Protein AF-A0A2V5T8T9-F1 (afdb_monomer)

Solvent-accessible surface area (backbone atoms only — not comparable to full-atom values): 5373 Å² total; per-residue (Å²): 87,77,54,50,52,52,86,62,74,68,46,80,74,51,76,44,75,55,34,82,56,40,76,64,37,72,44,76,45,68,47,68,73,87,87,82,87,78,53,63,31,71,92,80,42,88,79,86,81,94,73,58,70,70,55,54,54,51,45,54,70,77,47,46,86,82,47,58,54,44,53,55,54,51,50,55,55,49,54,56,57,78,74,108

Mean predicted aligned error: 3.29 Å

pLDDT: mean 94.2, std 6.06, range [57.69, 98.19]

Secondary structure (DSSP, 8-state):
--SS-----EEEEEEE---GGGTT--EEEEEE---S-----TTT-S------HHHHHHHHHH-GGGS-HHHHHHHHHHHHHHT-

Nearest PDB structures (foldseek):
  2o5f-assembly1_A  TM=7.882E-01  e=1.207E+00  Deinococcus radiodurans R1 = ATCC 13939 = DSM 20539

Radius of gyration: 13.91 Å; Cα contacts (8 Å, |Δi|>4): 78; chains: 1; bounding box: 31×27×35 Å

Sequence (84 aa):
HEELGISVPLEKLLKISASPQTGQEFIWLYRGQLRGKVRPNRGEIENGAFVAPAVVDGWTVARPENFAPGFLQCWQAYRRRESG

Structure (mmCIF, N/CA/C/O backbone):
data_AF-A0A2V5T8T9-F1
#
_entry.id   AF-A0A2V5T8T9-F1
#
loop_
_atom_site.group_PDB
_atom_site.id
_atom_site.type_symbol
_atom_site.label_atom_id
_atom_site.label_alt_id
_atom_site.label_comp_id
_atom_site.label_asym_id
_atom_site.label_entity_id
_atom_site.label_seq_id
_atom_site.pdbx_PDB_ins_code
_atom_site.Cartn_x
_atom_site.Cartn_y
_atom_site.Cartn_z
_atom_site.occupancy
_atom_site.B_iso_or_equiv
_atom_site.auth_seq_id
_atom_site.auth_comp_id
_atom_site.auth_asym_id
_atom_site.auth_atom_id
_atom_site.pdbx_PDB_model_num
ATOM 1 N N . HIS A 1 1 ? 0.322 9.569 -11.201 1.00 69.50 1 HIS A N 1
ATOM 2 C CA . HIS A 1 1 ? 1.195 10.421 -12.031 1.00 69.50 1 HIS A CA 1
ATOM 3 C C . HIS A 1 1 ? 2.669 10.179 -11.717 1.00 69.50 1 HIS A C 1
ATOM 5 O O . HIS A 1 1 ? 3.391 9.894 -12.655 1.00 69.50 1 HIS A O 1
ATOM 11 N N . GLU A 1 2 ? 3.112 10.218 -10.458 1.00 81.94 2 GLU A N 1
ATOM 12 C CA . GLU A 1 2 ? 4.554 10.256 -10.139 1.00 81.94 2 GLU A CA 1
ATOM 13 C C . GLU A 1 2 ? 5.263 8.885 -10.129 1.00 81.94 2 GLU A C 1
ATOM 15 O O . GLU A 1 2 ? 6.236 8.715 -10.856 1.00 81.94 2 GLU A O 1
ATOM 20 N N . GLU A 1 3 ? 4.762 7.871 -9.418 1.00 89.94 3 GLU A N 1
ATOM 21 C CA . GLU A 1 3 ? 5.474 6.578 -9.330 1.00 89.94 3 GLU A CA 1
ATOM 22 C C . GLU A 1 3 ? 5.044 5.557 -10.388 1.00 89.94 3 GLU A C 1
ATOM 24 O O . GLU A 1 3 ? 5.851 5.090 -11.176 1.00 89.94 3 GLU A O 1
ATOM 29 N N . LEU A 1 4 ? 3.758 5.199 -10.447 1.00 90.44 4 LEU A N 1
ATOM 30 C CA . LEU A 1 4 ? 3.259 4.165 -11.372 1.00 90.44 4 LEU A CA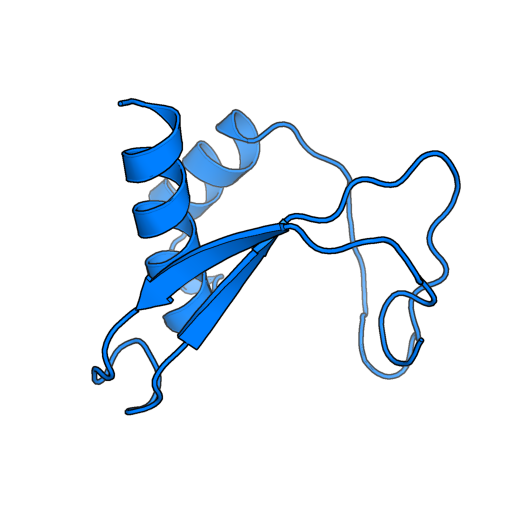 1
ATOM 31 C C . LEU A 1 4 ? 2.860 4.705 -12.758 1.00 90.44 4 LEU A C 1
ATOM 33 O O . LEU A 1 4 ? 2.468 3.934 -13.639 1.00 90.44 4 LEU A O 1
ATOM 37 N N . GLY A 1 5 ? 2.886 6.029 -12.942 1.00 90.44 5 GLY A N 1
ATOM 38 C CA . GLY A 1 5 ? 2.411 6.678 -14.168 1.00 90.44 5 GLY A CA 1
ATOM 39 C C . GLY A 1 5 ? 0.901 6.525 -14.415 1.00 90.44 5 GLY A C 1
ATOM 40 O O . GLY A 1 5 ? 0.447 6.689 -15.542 1.00 90.44 5 GLY A O 1
ATOM 41 N N . ILE A 1 6 ? 0.116 6.191 -13.382 1.00 90.06 6 ILE A N 1
ATOM 42 C CA . ILE A 1 6 ? -1.333 5.959 -13.494 1.00 90.06 6 ILE A CA 1
ATOM 43 C C . ILE A 1 6 ? -2.158 7.154 -13.009 1.00 90.06 6 ILE A C 1
ATOM 45 O O . ILE A 1 6 ? -1.736 7.907 -12.124 1.00 90.06 6 ILE A O 1
ATOM 49 N N . SER A 1 7 ? -3.353 7.287 -13.580 1.00 91.06 7 SER A N 1
ATOM 50 C CA . SER A 1 7 ? -4.422 8.165 -13.110 1.00 91.06 7 SER A CA 1
ATOM 51 C C . SER A 1 7 ? -5.742 7.418 -13.275 1.00 91.06 7 SER A C 1
ATOM 53 O O . SER A 1 7 ? -6.149 7.121 -14.397 1.00 91.06 7 SER A O 1
ATOM 55 N N . VAL A 1 8 ? -6.355 7.023 -12.159 1.00 92.62 8 VAL A N 1
ATOM 56 C CA . VAL A 1 8 ? -7.620 6.276 -12.122 1.00 92.62 8 VAL A CA 1
ATOM 57 C C . VAL A 1 8 ? -8.480 6.793 -10.969 1.00 92.62 8 VAL A C 1
ATOM 59 O O . VAL A 1 8 ? -7.924 7.275 -9.978 1.00 92.62 8 VAL A O 1
ATOM 62 N N . PRO A 1 9 ? -9.816 6.683 -11.053 1.00 94.88 9 PRO A N 1
ATOM 63 C CA . PRO A 1 9 ? -10.679 6.944 -9.910 1.00 94.88 9 PRO A CA 1
ATOM 64 C C . PRO A 1 9 ? -10.301 6.048 -8.726 1.00 94.88 9 PRO A C 1
ATOM 66 O O . PRO A 1 9 ? -10.039 4.855 -8.900 1.00 94.88 9 PRO A O 1
ATOM 69 N N . LEU A 1 10 ? -10.284 6.633 -7.529 1.00 96.19 10 LEU A N 1
ATOM 70 C CA . LEU A 1 10 ? -9.960 5.934 -6.291 1.00 96.19 10 LEU A CA 1
ATOM 71 C C . LEU A 1 10 ? -11.202 5.794 -5.413 1.00 96.19 10 LEU A C 1
ATOM 73 O O . LEU A 1 10 ? -11.861 6.776 -5.079 1.00 96.19 10 LEU A O 1
ATOM 77 N N . GLU A 1 11 ? -11.479 4.567 -4.991 1.00 97.06 11 GLU A N 1
ATOM 78 C CA . GLU A 1 11 ? -12.431 4.265 -3.931 1.00 97.06 11 GLU A CA 1
ATOM 79 C C . GLU A 1 11 ? -11.703 4.295 -2.589 1.00 97.06 11 GLU A C 1
ATOM 81 O O . GLU A 1 11 ? -10.709 3.597 -2.383 1.00 97.06 11 GLU A O 1
ATOM 86 N N . LYS A 1 12 ? -12.209 5.090 -1.654 1.00 97.31 12 LYS A N 1
ATOM 87 C CA . LYS A 1 12 ? -11.696 5.145 -0.289 1.00 97.31 12 LYS A CA 1
ATOM 88 C C . LYS A 1 12 ? -12.247 3.969 0.512 1.00 97.31 12 LYS A C 1
ATOM 90 O O . LYS A 1 12 ? -13.455 3.887 0.707 1.00 97.31 12 LYS A O 1
ATOM 95 N N . LEU A 1 13 ? -11.378 3.078 0.987 1.00 96.81 13 LEU A N 1
ATOM 96 C CA . LEU A 1 13 ? -11.813 1.851 1.656 1.00 96.81 13 LEU A CA 1
ATOM 97 C C . LEU A 1 13 ? -11.947 2.017 3.170 1.00 96.81 13 LEU A C 1
ATOM 99 O O . LEU A 1 13 ? -12.993 1.702 3.730 1.00 96.81 13 LEU A O 1
ATOM 103 N N . LEU A 1 14 ? -10.880 2.462 3.841 1.00 97.31 14 LEU A N 1
ATOM 104 C CA . LEU A 1 14 ? -10.818 2.547 5.304 1.00 97.31 14 LEU A CA 1
ATOM 105 C C . LEU A 1 14 ? -9.693 3.474 5.780 1.00 97.31 14 LEU A C 1
ATOM 107 O O . LEU A 1 14 ? -8.801 3.842 5.010 1.00 97.31 14 LEU A O 1
ATOM 111 N N . LYS A 1 15 ? -9.740 3.828 7.068 1.00 97.81 15 LYS A N 1
ATOM 112 C CA . LYS A 1 15 ? -8.665 4.516 7.792 1.00 97.81 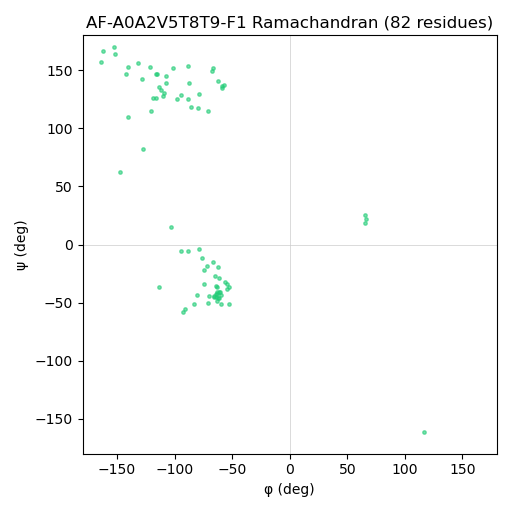15 LYS A CA 1
ATOM 113 C C . LYS A 1 15 ? -7.994 3.548 8.758 1.00 97.81 15 LYS A C 1
ATOM 115 O O . LYS A 1 15 ? -8.688 2.814 9.456 1.00 97.81 15 LYS A O 1
ATOM 120 N N . ILE A 1 16 ? -6.674 3.610 8.849 1.00 97.38 16 ILE A N 1
ATOM 121 C CA . ILE A 1 16 ? -5.877 2.909 9.854 1.00 97.38 16 ILE A CA 1
ATOM 122 C C . ILE A 1 16 ? -5.343 3.956 10.831 1.00 97.38 16 ILE A C 1
ATOM 124 O O . ILE A 1 16 ? -4.839 5.006 10.420 1.00 97.38 16 ILE A O 1
ATOM 128 N N . SER A 1 17 ? -5.519 3.693 12.125 1.00 97.50 17 SER A N 1
ATOM 129 C CA . SER A 1 17 ? -4.996 4.547 13.192 1.00 97.50 17 SER A CA 1
ATOM 130 C C . SER A 1 17 ? -3.472 4.519 13.227 1.00 97.50 17 SER A C 1
ATOM 132 O O . SER A 1 17 ? -2.863 3.515 12.867 1.00 97.50 17 SER A O 1
ATOM 134 N N . ALA A 1 18 ? -2.874 5.607 13.707 1.00 97.50 18 ALA A N 1
ATOM 135 C CA . ALA A 1 18 ? -1.444 5.662 13.966 1.00 97.50 18 ALA A CA 1
ATOM 136 C C . ALA A 1 18 ? -1.008 4.592 14.977 1.00 97.50 18 ALA A C 1
ATOM 138 O O . ALA A 1 18 ? -1.659 4.382 16.003 1.00 97.50 18 ALA A O 1
ATOM 139 N N . SER A 1 19 ? 0.105 3.929 14.684 1.00 97.38 19 SER A N 1
ATOM 140 C CA . SER A 1 19 ? 0.777 2.995 15.580 1.00 97.38 19 SER A CA 1
ATOM 141 C C . SER A 1 19 ? 2.274 2.937 15.257 1.00 97.38 19 SER A C 1
ATOM 143 O O . SER A 1 19 ? 2.700 3.420 14.205 1.00 97.38 19 SER A O 1
ATOM 145 N N . PRO A 1 20 ? 3.104 2.295 16.096 1.00 97.50 20 PRO A N 1
ATOM 146 C CA . PRO A 1 20 ? 4.504 2.049 15.754 1.00 97.50 20 PRO A CA 1
ATOM 147 C C . PRO A 1 20 ? 4.684 1.325 14.407 1.00 97.50 20 PRO A C 1
ATOM 149 O O . PRO A 1 20 ? 5.621 1.617 13.671 1.00 97.50 20 PRO A O 1
ATOM 152 N N . GLN A 1 21 ? 3.764 0.426 14.042 1.00 96.44 21 GLN A N 1
ATOM 153 C CA . GLN A 1 21 ? 3.800 -0.306 12.770 1.00 96.44 21 GLN A CA 1
ATOM 154 C C . GLN A 1 21 ? 3.465 0.575 11.560 1.00 96.44 21 GLN A C 1
ATOM 156 O O . GLN A 1 21 ? 3.795 0.205 10.438 1.00 96.44 21 GLN A O 1
ATOM 161 N N . THR A 1 22 ? 2.831 1.729 11.767 1.00 96.38 22 THR A N 1
ATOM 162 C CA . THR A 1 22 ? 2.571 2.729 10.722 1.00 96.38 22 THR A CA 1
ATOM 163 C C . THR A 1 22 ? 3.520 3.924 10.815 1.00 96.38 22 THR A C 1
ATOM 165 O O . THR A 1 22 ? 3.230 4.968 10.247 1.00 96.38 22 THR A O 1
ATOM 168 N N . GLY A 1 23 ? 4.627 3.818 11.563 1.00 96.44 23 GLY A N 1
ATOM 169 C CA . GLY A 1 23 ? 5.549 4.942 11.761 1.00 96.44 23 GLY A CA 1
ATOM 170 C C . GLY A 1 23 ? 4.937 6.107 12.546 1.00 96.44 23 GLY A C 1
ATOM 171 O O . GLY A 1 23 ? 5.388 7.235 12.402 1.00 96.44 23 GLY A O 1
ATOM 172 N N . GLN A 1 24 ? 3.923 5.839 13.378 1.00 97.62 24 GLN A N 1
ATOM 173 C CA . GLN A 1 24 ? 3.094 6.837 14.069 1.00 97.62 24 GLN A CA 1
ATOM 174 C C . GLN A 1 24 ? 2.215 7.688 13.135 1.00 97.62 24 GLN A C 1
ATOM 176 O O . GLN A 1 24 ? 1.742 8.755 13.527 1.00 97.62 24 GLN A O 1
ATOM 181 N N . GLU A 1 25 ? 1.918 7.201 11.927 1.00 97.69 25 GLU A N 1
ATOM 182 C CA . GLU A 1 25 ? 1.094 7.916 10.950 1.00 97.69 25 GLU A CA 1
ATOM 183 C C . GLU A 1 25 ? -0.301 7.304 10.785 1.00 97.69 25 GLU A C 1
ATOM 185 O O . GLU A 1 25 ? -0.487 6.085 10.822 1.00 97.69 25 GLU A O 1
ATOM 190 N N . PHE A 1 26 ? -1.303 8.155 10.554 1.00 97.69 26 PHE A N 1
ATOM 191 C CA . PHE A 1 26 ? -2.622 7.706 10.109 1.00 97.69 26 PHE A CA 1
ATOM 192 C C . PHE A 1 26 ? -2.593 7.406 8.612 1.00 97.69 26 PHE A C 1
ATOM 194 O O . PHE A 1 26 ? -2.238 8.276 7.820 1.00 97.69 26 PHE A O 1
ATOM 201 N N . ILE A 1 27 ? -3.072 6.228 8.213 1.00 97.94 27 ILE A N 1
ATOM 202 C CA . ILE A 1 27 ? -3.064 5.806 6.808 1.00 97.94 27 ILE A CA 1
ATOM 203 C C . ILE A 1 27 ? -4.493 5.743 6.268 1.00 97.94 27 ILE A C 1
ATOM 205 O O . ILE A 1 27 ? -5.389 5.164 6.886 1.00 97.94 27 ILE A O 1
ATOM 209 N N . TRP A 1 28 ? -4.714 6.319 5.086 1.00 98.06 28 TRP A N 1
ATOM 210 C CA . TRP A 1 28 ? -5.926 6.096 4.301 1.00 98.06 28 TRP A CA 1
ATOM 211 C C . TRP A 1 28 ? -5.660 5.049 3.226 1.00 98.06 28 TRP A C 1
ATOM 213 O O . TRP A 1 28 ? -4.764 5.222 2.404 1.00 98.06 28 TRP A O 1
ATOM 223 N N . LEU A 1 29 ? -6.468 3.990 3.204 1.00 97.38 29 LEU A N 1
ATOM 224 C CA . LEU A 1 29 ? -6.377 2.957 2.180 1.00 97.38 29 LEU A CA 1
ATOM 225 C C . LEU A 1 29 ? -7.356 3.248 1.039 1.00 97.38 29 LEU A C 1
ATOM 227 O O . LEU A 1 29 ? -8.556 3.427 1.273 1.00 97.38 29 LEU A O 1
ATOM 231 N N . TYR A 1 30 ? -6.846 3.238 -0.190 1.00 96.75 30 TYR A N 1
ATOM 232 C CA . TYR A 1 30 ? -7.619 3.443 -1.413 1.00 96.75 30 TYR A CA 1
ATOM 233 C C . TYR A 1 30 ? -7.495 2.246 -2.359 1.00 96.75 30 TYR A C 1
ATOM 235 O O . TYR A 1 30 ? -6.476 1.557 -2.376 1.00 96.75 30 TYR A O 1
ATOM 243 N N . ARG A 1 31 ? -8.521 2.035 -3.188 1.00 95.56 31 ARG A N 1
ATOM 244 C CA . ARG A 1 31 ? -8.541 1.060 -4.282 1.00 95.56 31 ARG A CA 1
ATOM 245 C C . ARG A 1 31 ? -8.744 1.773 -5.610 1.00 95.56 31 ARG A C 1
ATOM 247 O O . ARG A 1 31 ? -9.721 2.493 -5.781 1.00 95.56 31 ARG A O 1
ATOM 254 N N . GLY A 1 32 ? -7.844 1.527 -6.554 1.00 94.25 32 GLY A N 1
ATOM 255 C CA . GLY A 1 32 ? -7.998 1.914 -7.954 1.00 94.25 32 GLY A CA 1
ATOM 256 C C . GLY A 1 32 ? -8.050 0.675 -8.840 1.00 94.25 32 GLY A C 1
ATOM 257 O O . GLY A 1 32 ? -7.403 -0.330 -8.543 1.00 94.25 32 GLY A O 1
ATOM 258 N N . GLN A 1 33 ? -8.809 0.741 -9.931 1.00 93.81 33 GLN A N 1
ATOM 259 C CA . GLN A 1 33 ? -8.818 -0.295 -10.963 1.00 93.81 33 GLN A CA 1
ATOM 260 C C . GLN A 1 33 ? -8.243 0.268 -12.257 1.00 93.81 33 GLN A C 1
ATOM 262 O O . GLN A 1 33 ? -8.596 1.366 -12.681 1.00 93.81 33 GLN A O 1
ATOM 267 N N . LEU A 1 34 ? -7.371 -0.505 -12.897 1.00 91.62 34 LEU A N 1
ATOM 268 C CA . LEU A 1 34 ? -6.739 -0.153 -14.162 1.00 91.62 34 LEU A CA 1
ATOM 269 C C . LEU A 1 34 ? -6.930 -1.294 -15.159 1.00 91.62 34 LEU A C 1
ATOM 271 O O . LEU A 1 34 ? -6.817 -2.467 -14.806 1.00 91.62 34 LEU A O 1
ATOM 275 N N . ARG A 1 35 ? -7.145 -0.940 -16.426 1.00 88.88 35 ARG A N 1
ATOM 276 C CA . ARG A 1 35 ? -6.968 -1.846 -17.563 1.00 88.88 35 ARG A CA 1
ATOM 277 C C . ARG A 1 35 ? -5.847 -1.304 -18.443 1.00 88.88 35 ARG A C 1
ATOM 279 O O . ARG A 1 35 ? -5.910 -0.154 -18.865 1.00 88.88 35 ARG A O 1
ATOM 286 N N . GLY A 1 36 ? -4.840 -2.126 -18.726 1.00 85.19 36 GLY A N 1
ATOM 287 C CA . GLY A 1 36 ? -3.718 -1.757 -19.593 1.00 85.19 36 GLY A CA 1
ATOM 288 C C . GLY A 1 36 ? -2.367 -1.743 -18.880 1.00 85.19 36 GLY A C 1
ATOM 289 O O . GLY A 1 36 ? -2.186 -2.378 -17.845 1.00 85.19 36 GLY A O 1
ATOM 290 N N . LYS A 1 37 ? -1.391 -1.062 -19.489 1.00 84.81 37 LYS A N 1
ATOM 291 C CA . LYS A 1 37 ? 0.008 -1.058 -19.037 1.00 84.81 37 LYS A CA 1
ATOM 292 C C .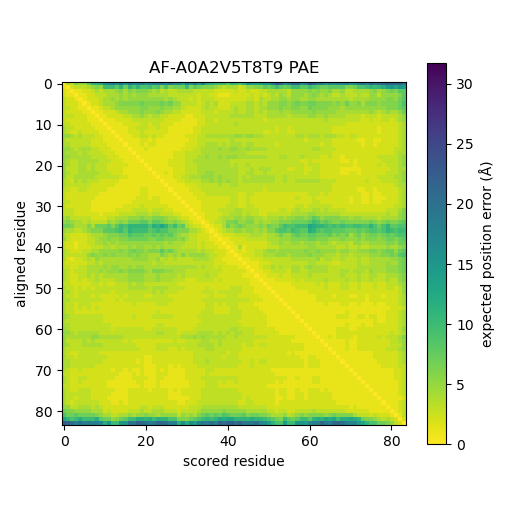 LYS A 1 37 ? 0.255 0.036 -17.997 1.00 84.81 37 LYS A C 1
ATOM 294 O O . LYS A 1 37 ? -0.191 1.165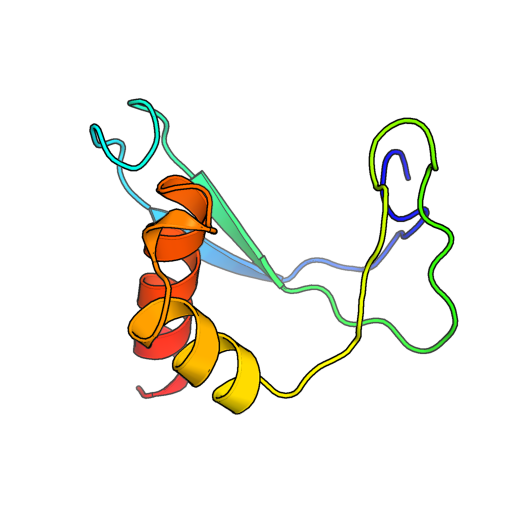 -18.178 1.00 84.81 37 LYS A O 1
ATOM 299 N N . VAL A 1 38 ? 1.036 -0.292 -16.971 1.00 89.06 38 VAL A N 1
ATOM 300 C CA . VAL A 1 38 ? 1.651 0.680 -16.052 1.00 89.06 38 VAL A CA 1
ATOM 301 C C . VAL A 1 38 ? 3.008 1.127 -16.594 1.00 89.06 38 VAL A C 1
ATOM 303 O O . VAL A 1 38 ? 3.656 0.383 -17.335 1.00 89.06 38 VAL A O 1
ATOM 306 N N . ARG A 1 39 ? 3.447 2.336 -16.238 1.00 90.38 39 ARG A N 1
ATOM 307 C CA . ARG A 1 39 ? 4.779 2.855 -16.585 1.00 90.38 39 ARG A CA 1
ATOM 308 C C . ARG A 1 39 ? 5.471 3.343 -15.308 1.00 90.38 39 ARG A C 1
ATOM 310 O O . ARG A 1 39 ? 5.398 4.536 -15.026 1.00 90.38 39 ARG A O 1
ATOM 317 N N . PRO A 1 40 ? 6.090 2.433 -14.531 1.00 92.69 40 PRO A N 1
ATOM 318 C CA . PRO A 1 40 ? 6.772 2.802 -13.299 1.00 92.69 40 PRO A CA 1
ATOM 319 C C . PRO A 1 40 ? 7.951 3.747 -13.554 1.00 92.69 40 PRO A C 1
ATOM 321 O O . PRO A 1 40 ? 8.706 3.562 -14.515 1.00 92.69 40 PRO A O 1
ATOM 324 N N . ASN A 1 41 ? 8.127 4.730 -12.679 1.00 93.25 41 ASN A N 1
ATOM 325 C CA . ASN A 1 41 ? 9.326 5.543 -12.596 1.00 93.25 41 ASN A CA 1
ATOM 326 C C . ASN A 1 41 ? 10.465 4.685 -12.031 1.00 93.25 41 ASN A C 1
ATOM 328 O O . ASN A 1 41 ? 10.422 4.272 -10.876 1.00 93.25 41 ASN A O 1
ATOM 332 N N . ARG A 1 42 ? 11.498 4.438 -12.843 1.00 92.06 42 ARG A N 1
ATOM 333 C CA . ARG A 1 42 ? 12.649 3.602 -12.464 1.00 92.06 42 ARG A CA 1
ATOM 334 C C . ARG A 1 42 ? 13.523 4.204 -11.357 1.00 92.06 42 ARG A C 1
ATOM 336 O O . ARG A 1 42 ? 14.343 3.478 -10.812 1.00 92.06 42 ARG A O 1
ATOM 343 N N . GLY A 1 43 ? 13.377 5.497 -11.052 1.00 93.88 43 GLY A N 1
ATOM 344 C CA . GLY A 1 43 ? 14.040 6.125 -9.905 1.00 93.88 43 GLY A CA 1
ATOM 345 C C . GLY A 1 43 ? 13.411 5.757 -8.557 1.00 93.88 43 GLY A C 1
ATOM 346 O O . GLY A 1 43 ? 14.096 5.825 -7.547 1.00 93.88 43 GLY A O 1
ATOM 347 N N . GLU A 1 44 ? 12.144 5.329 -8.561 1.00 93.75 44 GLU A N 1
ATOM 348 C CA . GLU A 1 44 ? 11.361 5.025 -7.352 1.00 93.75 44 GLU A CA 1
ATOM 349 C C . GLU A 1 44 ? 11.030 3.528 -7.237 1.00 93.75 44 GLU A C 1
ATOM 351 O O . GLU A 1 44 ? 11.011 2.958 -6.150 1.00 93.75 44 GLU A O 1
ATOM 356 N N . ILE A 1 45 ? 10.768 2.864 -8.370 1.00 93.56 45 ILE A N 1
ATOM 357 C CA . ILE A 1 45 ? 10.341 1.463 -8.425 1.00 93.56 45 ILE A CA 1
ATOM 358 C C . ILE A 1 45 ? 11.345 0.656 -9.241 1.00 93.56 45 ILE A C 1
ATOM 360 O O . ILE A 1 45 ? 11.460 0.819 -10.459 1.00 93.56 45 ILE A O 1
ATOM 364 N N . GLU A 1 46 ? 12.012 -0.281 -8.570 1.00 94.06 46 GLU A N 1
ATOM 365 C CA . GLU A 1 46 ? 12.938 -1.213 -9.209 1.00 94.06 46 GLU A CA 1
ATOM 366 C C . GLU A 1 46 ? 12.191 -2.238 -10.078 1.00 94.06 46 GLU A C 1
ATOM 368 O O . GLU A 1 46 ? 12.519 -2.417 -11.250 1.00 94.06 46 GLU A O 1
ATOM 373 N N . ASN A 1 47 ? 11.161 -2.887 -9.517 1.00 92.94 47 ASN A N 1
ATOM 374 C CA . ASN A 1 47 ? 10.399 -3.963 -10.155 1.00 92.94 47 ASN A CA 1
ATOM 375 C C . ASN A 1 47 ? 8.950 -4.034 -9.639 1.00 92.94 47 ASN A C 1
ATOM 377 O O . ASN A 1 47 ? 8.618 -3.503 -8.582 1.00 92.94 47 ASN A O 1
ATOM 381 N N . GLY A 1 48 ? 8.082 -4.737 -10.373 1.00 91.56 48 GLY A N 1
ATOM 382 C CA . GLY A 1 48 ? 6.702 -4.995 -9.960 1.00 91.56 48 GLY A CA 1
ATOM 383 C C . GLY A 1 48 ? 6.049 -6.123 -10.755 1.00 91.56 48 GLY A C 1
ATOM 384 O O . GLY A 1 48 ? 6.454 -6.423 -11.879 1.00 91.56 48 GLY A O 1
ATOM 385 N N . ALA A 1 49 ? 5.025 -6.746 -10.174 1.00 93.12 49 ALA A N 1
ATOM 386 C CA . ALA A 1 49 ? 4.264 -7.820 -10.802 1.00 93.12 49 ALA A CA 1
ATOM 387 C C . ALA A 1 49 ? 2.776 -7.720 -10.451 1.00 93.12 49 ALA A C 1
ATOM 389 O O . ALA A 1 49 ? 2.410 -7.331 -9.342 1.00 93.12 49 ALA A O 1
ATOM 390 N N . PHE A 1 50 ? 1.918 -8.120 -11.390 1.00 93.12 50 PHE A N 1
ATOM 391 C CA . PHE A 1 50 ? 0.507 -8.363 -11.105 1.00 93.12 50 PHE A CA 1
ATOM 392 C C . PHE A 1 50 ? 0.349 -9.794 -10.606 1.00 93.12 50 PHE A C 1
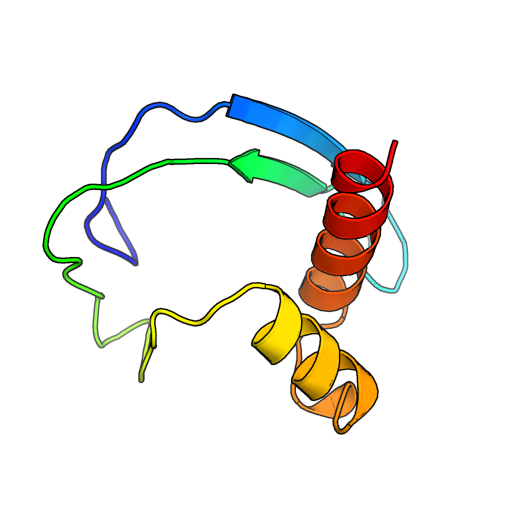ATOM 394 O O . PHE A 1 50 ? 0.644 -10.744 -11.329 1.00 93.12 50 PHE A O 1
ATOM 401 N N . VAL A 1 51 ? -0.122 -9.942 -9.374 1.00 95.81 51 VAL A N 1
ATOM 402 C CA . VAL A 1 51 ? -0.338 -11.240 -8.733 1.00 95.81 51 VAL A CA 1
ATOM 403 C C . VAL A 1 51 ? -1.717 -11.289 -8.091 1.00 95.81 51 VAL A C 1
ATOM 405 O O . VAL A 1 51 ? -2.308 -10.259 -7.764 1.00 95.81 51 VAL A O 1
ATOM 408 N N . ALA A 1 52 ? -2.246 -12.498 -7.915 1.00 96.31 52 ALA A N 1
ATOM 409 C CA . ALA A 1 52 ? -3.499 -12.685 -7.197 1.00 96.31 52 ALA A CA 1
ATOM 410 C C . ALA A 1 52 ? -3.325 -12.342 -5.702 1.00 96.31 52 ALA A C 1
ATOM 412 O O . ALA A 1 52 ? -2.255 -12.602 -5.148 1.00 96.31 52 ALA A O 1
ATOM 413 N N . PRO A 1 53 ? -4.372 -11.856 -5.005 1.00 96.50 53 PRO A N 1
ATOM 414 C CA . PRO A 1 53 ? -4.303 -11.579 -3.568 1.00 96.50 53 PRO A CA 1
ATOM 415 C C . PRO A 1 53 ? -3.804 -12.761 -2.727 1.00 96.50 53 PRO A C 1
ATOM 417 O O . PRO A 1 53 ? -3.014 -12.561 -1.815 1.00 96.50 53 PRO A O 1
ATOM 420 N N . ALA A 1 54 ? -4.172 -13.996 -3.087 1.00 96.75 54 ALA A N 1
ATOM 421 C CA . ALA A 1 54 ? -3.712 -15.202 -2.393 1.00 96.75 54 ALA A CA 1
ATOM 422 C C . ALA A 1 54 ? -2.180 -15.392 -2.437 1.00 96.75 54 ALA A C 1
ATOM 424 O O . ALA A 1 54 ? -1.597 -15.970 -1.523 1.00 96.75 54 ALA A O 1
ATOM 425 N N . VAL A 1 55 ? -1.514 -14.889 -3.482 1.00 98.19 55 VAL A N 1
ATOM 426 C CA . VAL A 1 55 ? -0.047 -14.911 -3.582 1.00 98.19 55 VAL A CA 1
ATOM 427 C C . VAL A 1 55 ? 0.561 -13.939 -2.574 1.00 98.19 55 VAL A C 1
ATOM 429 O O . VAL A 1 55 ? 1.494 -14.299 -1.861 1.00 98.19 55 VAL A O 1
ATOM 432 N N . VAL A 1 56 ? -0.005 -12.733 -2.467 1.00 97.75 56 VAL A N 1
ATOM 433 C CA . VAL A 1 56 ? 0.421 -11.732 -1.479 1.00 97.75 56 VAL A CA 1
ATOM 434 C C . VAL A 1 56 ? 0.167 -12.243 -0.058 1.00 97.75 56 VAL A C 1
ATOM 436 O O . VAL A 1 56 ? 1.056 -12.138 0.782 1.00 97.75 56 VAL A O 1
ATOM 439 N N . ASP A 1 57 ? -0.986 -12.877 0.196 1.00 97.88 57 ASP A N 1
ATOM 440 C CA . ASP A 1 57 ? -1.280 -13.543 1.472 1.00 97.88 57 ASP A CA 1
ATOM 441 C C . ASP A 1 57 ? -0.150 -14.523 1.837 1.00 97.88 57 ASP A C 1
ATOM 443 O O . ASP A 1 57 ? 0.442 -14.415 2.911 1.00 97.88 57 ASP A O 1
ATOM 447 N N . GLY A 1 58 ? 0.232 -15.406 0.907 1.00 98.12 58 GLY A N 1
ATOM 448 C CA . GLY A 1 58 ? 1.330 -16.354 1.103 1.00 98.12 58 GLY A CA 1
ATOM 449 C C . GLY A 1 58 ? 2.682 -15.689 1.386 1.00 98.12 58 GLY A C 1
ATOM 450 O O . GLY A 1 58 ? 3.392 -16.111 2.297 1.00 98.12 58 GLY A O 1
ATOM 451 N N . TRP A 1 59 ? 3.041 -14.629 0.655 1.00 98.00 59 TRP A N 1
ATOM 452 C CA . TRP A 1 59 ? 4.309 -13.918 0.865 1.00 98.00 59 TRP A CA 1
ATOM 453 C C . TRP A 1 59 ? 4.377 -13.218 2.220 1.00 98.00 59 TRP A C 1
ATOM 455 O O . TRP A 1 59 ? 5.391 -13.333 2.910 1.00 98.00 59 TRP A O 1
ATOM 465 N N . THR A 1 60 ? 3.299 -12.538 2.621 1.00 97.81 60 THR A N 1
ATOM 466 C CA . THR A 1 60 ? 3.249 -11.831 3.911 1.00 97.81 60 THR A CA 1
ATOM 467 C C . THR A 1 60 ? 3.325 -12.775 5.109 1.00 97.81 60 THR A C 1
ATOM 469 O O . THR A 1 60 ? 3.823 -12.376 6.155 1.00 97.81 60 THR A 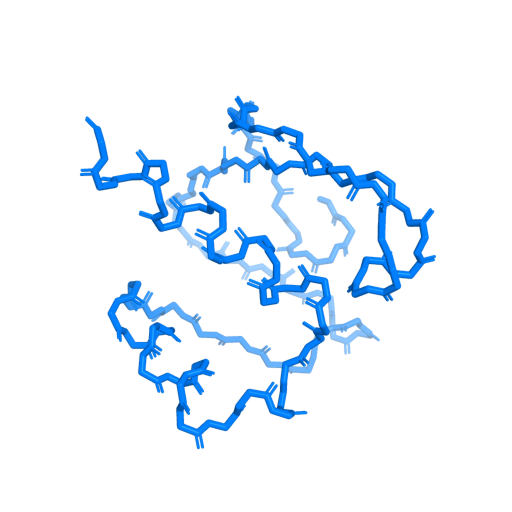O 1
ATOM 472 N N . VAL A 1 61 ? 2.880 -14.027 4.960 1.00 97.62 61 VAL A N 1
ATOM 473 C CA . VAL A 1 61 ? 3.024 -15.064 5.994 1.00 97.62 61 VAL A CA 1
ATOM 474 C C . VAL A 1 61 ? 4.423 -15.680 5.982 1.00 97.62 61 VAL A C 1
ATOM 476 O O . VAL A 1 61 ? 5.008 -15.888 7.040 1.00 97.62 61 VAL A O 1
ATOM 479 N N . ALA A 1 62 ? 4.968 -15.989 4.802 1.00 98.19 62 ALA A N 1
ATOM 480 C CA . ALA A 1 62 ? 6.227 -16.724 4.688 1.00 98.19 62 ALA A CA 1
ATOM 481 C C . ALA A 1 62 ? 7.473 -15.884 5.023 1.00 98.19 62 ALA A C 1
ATOM 483 O O . ALA A 1 62 ? 8.469 -16.434 5.503 1.00 98.19 62 ALA A O 1
ATOM 484 N N . ARG A 1 63 ? 7.442 -14.584 4.703 1.00 97.00 63 ARG A N 1
ATOM 485 C CA . ARG A 1 63 ? 8.563 -13.637 4.849 1.00 97.00 63 ARG A CA 1
ATOM 486 C C . ARG A 1 63 ? 8.051 -12.222 5.181 1.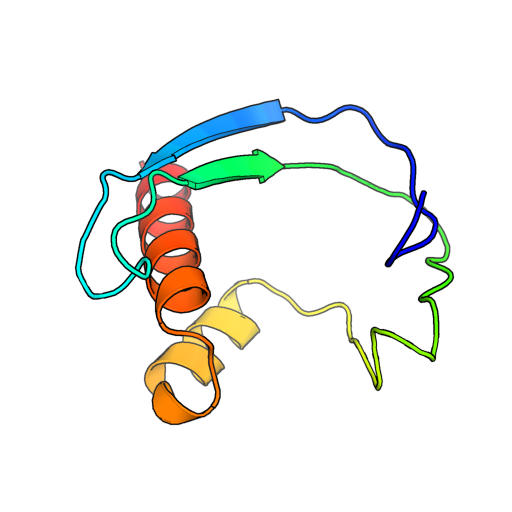00 97.00 63 ARG A C 1
ATOM 488 O O . ARG A 1 63 ? 8.231 -11.313 4.366 1.00 97.00 63 ARG A O 1
ATOM 495 N N . PRO A 1 64 ? 7.366 -12.002 6.317 1.00 97.12 64 PRO A N 1
ATOM 496 C CA . PRO A 1 64 ? 6.845 -10.680 6.686 1.00 97.12 64 PRO A CA 1
ATOM 497 C C . PRO A 1 64 ? 7.930 -9.592 6.744 1.00 97.12 64 PRO A C 1
ATOM 499 O O . PRO A 1 64 ? 7.661 -8.443 6.411 1.00 97.12 64 PRO A O 1
ATOM 502 N N . GLU A 1 65 ? 9.159 -9.946 7.110 1.00 97.69 65 GLU A N 1
ATOM 503 C CA . GLU A 1 65 ? 10.321 -9.055 7.191 1.00 97.69 65 GLU A CA 1
ATOM 504 C C . GLU A 1 65 ? 10.735 -8.437 5.847 1.00 97.69 65 GLU A C 1
ATOM 506 O O . GLU A 1 65 ? 11.388 -7.397 5.832 1.00 97.69 65 GLU A O 1
ATOM 511 N N . ASN A 1 66 ? 10.313 -9.026 4.723 1.00 97.06 66 ASN A N 1
ATOM 512 C CA . ASN A 1 66 ? 10.551 -8.473 3.388 1.00 97.06 66 ASN A CA 1
ATOM 513 C C . ASN A 1 66 ? 9.584 -7.333 3.028 1.00 97.06 66 ASN A C 1
ATOM 515 O O . ASN A 1 66 ? 9.694 -6.753 1.949 1.00 97.06 66 ASN A O 1
ATOM 519 N N . PHE A 1 67 ? 8.614 -7.028 3.892 1.00 97.50 67 PHE A N 1
ATOM 520 C CA . PHE A 1 67 ? 7.596 -6.015 3.650 1.00 97.50 67 PHE A CA 1
ATOM 521 C C . PHE A 1 67 ? 7.713 -4.864 4.643 1.00 97.50 67 PHE A C 1
ATOM 523 O O . PHE A 1 67 ? 8.015 -5.047 5.821 1.00 97.50 67 PHE A O 1
ATOM 530 N N . ALA A 1 68 ? 7.379 -3.659 4.178 1.00 96.75 68 ALA A N 1
ATOM 531 C CA . ALA A 1 68 ? 7.229 -2.518 5.065 1.00 96.75 68 ALA A CA 1
ATOM 532 C C . ALA A 1 68 ? 6.143 -2.813 6.126 1.00 96.75 68 ALA A C 1
ATOM 534 O O . ALA A 1 68 ? 5.047 -3.261 5.765 1.00 96.75 68 ALA A O 1
ATOM 535 N N . PRO A 1 69 ? 6.370 -2.509 7.418 1.00 97.19 69 PRO A N 1
ATOM 536 C CA . PRO A 1 69 ? 5.378 -2.748 8.469 1.00 97.19 69 PRO A CA 1
ATOM 537 C C . PRO A 1 69 ? 4.016 -2.100 8.175 1.00 97.19 69 PRO A C 1
ATOM 539 O O . PRO A 1 69 ? 2.974 -2.728 8.375 1.00 97.19 69 PRO A O 1
ATOM 542 N N . GLY A 1 70 ? 4.019 -0.891 7.601 1.00 97.25 70 GLY A N 1
ATOM 543 C CA . GLY A 1 70 ? 2.802 -0.188 7.189 1.00 97.25 70 GLY A CA 1
ATOM 544 C C . GLY A 1 70 ? 2.032 -0.914 6.080 1.00 97.25 70 GLY A C 1
ATOM 545 O O . GLY A 1 70 ? 0.801 -0.952 6.116 1.00 97.25 70 GLY A O 1
ATOM 546 N N . PHE A 1 71 ? 2.732 -1.568 5.144 1.00 97.62 71 PHE A N 1
ATOM 547 C CA . PHE A 1 71 ? 2.096 -2.403 4.122 1.00 97.62 71 PHE A CA 1
ATOM 548 C C . PHE A 1 71 ? 1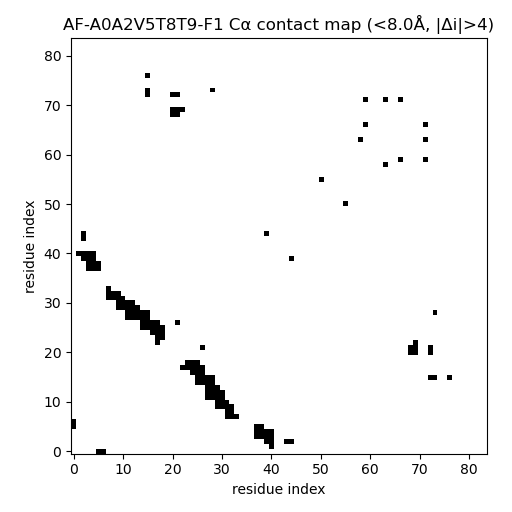.386 -3.599 4.756 1.00 97.62 71 PHE A C 1
ATOM 550 O O . PHE A 1 71 ? 0.232 -3.858 4.424 1.00 97.62 71 PHE A O 1
ATOM 557 N N . LEU A 1 72 ? 2.024 -4.290 5.707 1.00 98.06 72 LEU A N 1
ATOM 558 C CA . LEU A 1 72 ? 1.405 -5.424 6.401 1.00 98.06 72 LEU A CA 1
ATOM 559 C C . LEU A 1 72 ? 0.129 -5.003 7.148 1.00 98.06 72 LEU A C 1
ATOM 561 O O . LEU A 1 72 ? -0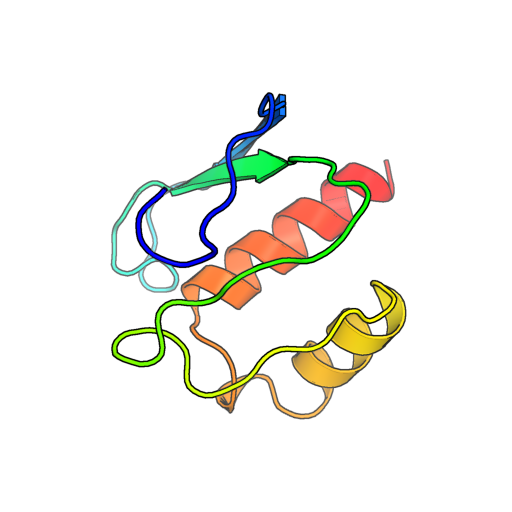.881 -5.703 7.068 1.00 98.06 72 LEU A O 1
ATOM 565 N N . GLN A 1 73 ? 0.137 -3.838 7.809 1.00 97.75 73 GLN A N 1
ATOM 566 C CA . GLN A 1 73 ? -1.063 -3.282 8.450 1.00 97.75 73 GLN A CA 1
ATOM 567 C C . GLN A 1 73 ? -2.176 -3.002 7.432 1.00 97.75 73 GLN A C 1
ATOM 569 O O . GLN A 1 73 ? -3.329 -3.392 7.645 1.00 97.75 73 GLN A O 1
ATOM 574 N N . CYS A 1 74 ? -1.831 -2.375 6.303 1.00 97.81 74 CYS A N 1
ATOM 575 C CA . CYS A 1 74 ? -2.773 -2.090 5.221 1.00 97.81 74 CYS A CA 1
ATOM 576 C C . CYS A 1 74 ? -3.360 -3.362 4.615 1.00 97.81 74 CYS A C 1
ATOM 578 O O . CYS A 1 74 ? -4.576 -3.459 4.443 1.00 97.81 74 CYS A O 1
ATOM 580 N N . TRP A 1 75 ? -2.512 -4.349 4.331 1.00 97.75 75 TRP A N 1
ATOM 581 C CA . TRP A 1 75 ? -2.915 -5.612 3.732 1.00 97.75 75 TRP A CA 1
ATOM 582 C C . TRP A 1 75 ? -3.865 -6.379 4.649 1.00 97.75 75 TRP A C 1
ATOM 584 O O . TRP A 1 75 ? -4.957 -6.751 4.232 1.00 97.75 75 TRP A O 1
ATOM 594 N N . GLN A 1 76 ? -3.530 -6.535 5.930 1.00 96.62 76 GLN A N 1
ATOM 595 C CA . GLN A 1 76 ? -4.405 -7.217 6.887 1.00 96.62 76 GLN A CA 1
ATOM 596 C C . GLN A 1 76 ? -5.759 -6.512 7.050 1.00 96.62 76 GLN A C 1
ATOM 598 O O . GLN A 1 76 ? -6.796 -7.175 7.119 1.00 96.62 76 GLN A O 1
ATOM 603 N N . ALA A 1 77 ? -5.773 -5.175 7.095 1.00 96.38 77 ALA A N 1
ATOM 604 C CA . ALA A 1 77 ? -7.013 -4.404 7.154 1.00 96.38 77 ALA A CA 1
ATOM 605 C C . ALA A 1 77 ? -7.868 -4.608 5.894 1.00 96.38 77 ALA A C 1
ATOM 607 O O . ALA A 1 77 ? -9.075 -4.825 6.001 1.00 96.38 77 ALA A O 1
ATOM 608 N N . TYR A 1 78 ? -7.237 -4.610 4.718 1.00 97.25 78 TYR A N 1
ATOM 609 C CA . TYR A 1 78 ? -7.887 -4.908 3.445 1.00 97.25 78 TYR A CA 1
ATOM 610 C C . TYR A 1 78 ? -8.507 -6.311 3.429 1.00 97.25 78 TYR A C 1
ATOM 612 O O . TYR A 1 78 ? -9.693 -6.451 3.141 1.00 97.25 78 TYR A O 1
ATOM 620 N N . ARG A 1 79 ? -7.750 -7.353 3.798 1.00 96.62 79 ARG A N 1
ATOM 621 C CA . ARG A 1 79 ? -8.245 -8.742 3.779 1.00 96.62 79 ARG A CA 1
ATOM 622 C C . ARG A 1 79 ? -9.406 -8.968 4.746 1.00 96.62 79 ARG A C 1
ATOM 624 O O . ARG A 1 79 ? -10.344 -9.676 4.387 1.00 96.62 79 ARG A O 1
ATOM 631 N N . ARG A 1 80 ? -9.391 -8.329 5.924 1.00 95.56 80 ARG A N 1
ATOM 632 C CA . ARG A 1 80 ? -10.530 -8.354 6.861 1.00 95.56 80 ARG A CA 1
ATOM 633 C C . ARG A 1 80 ? -11.783 -7.713 6.269 1.00 95.56 80 ARG A C 1
ATOM 635 O O . ARG A 1 80 ? -12.859 -8.263 6.449 1.00 95.56 80 ARG A O 1
ATOM 642 N N . ARG A 1 81 ? -11.644 -6.588 5.557 1.00 93.94 81 ARG A N 1
ATOM 643 C CA . ARG A 1 81 ? -12.771 -5.914 4.890 1.00 93.94 81 ARG A CA 1
ATOM 644 C C . ARG A 1 81 ? -13.362 -6.758 3.764 1.00 93.94 81 ARG A C 1
ATOM 646 O O . ARG A 1 81 ? -14.571 -6.837 3.676 1.00 93.94 81 ARG A O 1
ATOM 653 N N . GLU A 1 82 ? -12.538 -7.366 2.912 1.00 89.69 82 GLU A N 1
ATOM 654 C CA . GLU A 1 82 ? -13.038 -8.132 1.753 1.00 89.69 82 GLU A CA 1
ATOM 655 C C . GLU A 1 82 ? -13.615 -9.510 2.127 1.00 89.69 82 GLU A C 1
ATOM 657 O O . GLU A 1 82 ? -14.209 -10.168 1.278 1.00 89.69 82 GLU A O 1
ATOM 662 N N . SER A 1 83 ? -13.405 -9.970 3.365 1.00 82.69 83 SER A N 1
ATOM 663 C CA . SER A 1 83 ? -13.958 -11.239 3.866 1.00 82.69 83 SER A CA 1
ATOM 664 C C . SER A 1 83 ? -15.282 -11.069 4.624 1.00 82.69 83 SER A C 1
ATOM 666 O O . SER A 1 83 ? -15.849 -12.074 5.050 1.00 82.69 83 SER A O 1
ATOM 668 N N . GLY A 1 84 ? -15.734 -9.829 4.844 1.00 57.69 84 GLY A N 1
ATOM 669 C CA . GLY A 1 84 ? -17.002 -9.490 5.501 1.00 57.69 84 GLY A CA 1
ATOM 670 C C . GLY A 1 84 ? -18.008 -8.937 4.508 1.00 57.69 84 GLY A C 1
ATOM 671 O O . GLY A 1 84 ? -19.206 -9.231 4.698 1.00 57.69 84 GLY A O 1
#

Foldseek 3Di:
DAFFQDDFDKDWDDWDAADVLQVRDIDTDIDGDDDDHTDGDCVVDVDDDDDDLVVVVVCCVVCVVVDRSNVNVNSVVVVVRVVD